Protein AF-A0A8B7E3K9-F1 (afdb_monomer_lite)

Foldseek 3Di:
DDDPPDDPPQQADLCVVLNAADADDLLDFAALSNLVSVLRNVVVPDPDPDDDLQNSLLVSLVRNVVSVVSVCVPPPDDQFADSVVSSVSNVVLNVLSSCVSVVVDPPPVSVVVSVVRRRAGSDGHPAPFGWDFLVRDPDPDDPSRIDTPGPDPDDPDDDDPDPPPDPPDDD

pLDDT: mean 74.57, std 21.18, range [27.78, 96.69]

Secondary structure (DSSP, 8-state):
----------PPPHHHHH-S--PPPTTSPPBHHHHHHHHHHHHHS---SS--HHHHHHHHHHHHHHHHHHHGGGSSS--BPPHHHHHHHHHHHHHHHHHHHTT----HHHHHHHHHHTTSB---BS--S-EEEGGGS--S--TT-EEE-------TTTS------------

Radius of gyration: 19.98 Å; chains: 1; bounding box: 51×65×50 Å

Structure (mmCIF, N/CA/C/O backbone):
data_AF-A0A8B7E3K9-F1
#
_entry.id   AF-A0A8B7E3K9-F1
#
loop_
_atom_site.group_PDB
_atom_site.id
_atom_site.type_symbol
_atom_site.label_atom_id
_atom_site.label_alt_id
_atom_site.label_comp_id
_atom_site.label_asym_id
_atom_site.label_entity_id
_atom_site.label_seq_id
_atom_site.pdbx_PDB_ins_code
_atom_site.Cartn_x
_atom_site.Cartn_y
_atom_site.Cartn_z
_atom_site.occupancy
_atom_site.B_iso_or_equiv
_atom_site.auth_seq_id
_atom_site.auth_comp_id
_atom_site.auth_asym_id
_atom_site.auth_atom_id
_atom_site.pdbx_PDB_model_num
ATOM 1 N N . MET A 1 1 ? 25.586 33.992 -24.661 1.00 40.69 1 MET A N 1
ATOM 2 C CA . MET A 1 1 ? 24.326 33.259 -24.908 1.00 40.69 1 MET A CA 1
ATOM 3 C C . MET A 1 1 ? 24.135 32.224 -23.809 1.00 40.69 1 MET A C 1
ATOM 5 O O . MET A 1 1 ? 24.749 31.166 -23.849 1.00 40.69 1 MET A O 1
ATOM 9 N N . SER A 1 2 ? 23.368 32.570 -22.774 1.00 42.59 2 SER A N 1
ATOM 10 C CA . SER A 1 2 ? 23.145 31.707 -21.609 1.00 42.59 2 SER A CA 1
ATOM 11 C C . SER A 1 2 ? 22.137 30.617 -21.961 1.00 42.59 2 SER A C 1
ATOM 13 O O . SER A 1 2 ? 20.956 30.894 -22.150 1.00 42.59 2 SER A O 1
ATOM 15 N N . GLY A 1 3 ? 22.613 29.377 -22.087 1.00 47.97 3 GLY A N 1
ATOM 16 C CA . GLY A 1 3 ? 21.768 28.220 -22.360 1.00 47.97 3 GLY A CA 1
ATOM 17 C C . GLY A 1 3 ? 20.772 27.995 -21.224 1.00 47.97 3 GLY A C 1
ATOM 18 O O . GLY A 1 3 ? 21.154 27.615 -20.116 1.00 47.97 3 GLY A O 1
ATOM 19 N N . ILE A 1 4 ? 19.489 28.216 -21.504 1.00 48.81 4 ILE A N 1
ATOM 20 C CA . ILE A 1 4 ? 18.389 27.869 -20.606 1.00 48.81 4 ILE A CA 1
ATOM 21 C C . ILE A 1 4 ? 18.355 26.339 -20.509 1.00 48.81 4 ILE A C 1
ATOM 23 O O . ILE A 1 4 ? 17.839 25.651 -21.386 1.00 48.81 4 ILE A O 1
ATOM 27 N N . LYS A 1 5 ? 18.940 25.784 -19.441 1.00 50.53 5 LYS A N 1
ATOM 28 C CA . LYS A 1 5 ? 18.795 24.365 -19.096 1.00 50.53 5 LYS A CA 1
ATOM 29 C C . LYS A 1 5 ? 17.366 24.132 -18.609 1.00 50.53 5 LYS A C 1
ATOM 31 O O . LYS A 1 5 ? 17.066 24.280 -17.426 1.00 50.53 5 LYS A O 1
ATOM 36 N N . THR A 1 6 ? 16.474 23.748 -19.514 1.00 48.56 6 THR A N 1
ATOM 37 C CA . THR A 1 6 ? 15.135 23.263 -19.172 1.00 48.56 6 THR A CA 1
ATOM 38 C C . THR A 1 6 ? 15.277 21.993 -18.333 1.00 48.56 6 THR A C 1
ATOM 40 O O . THR A 1 6 ? 15.716 20.941 -18.804 1.00 48.56 6 THR A O 1
ATOM 43 N N . ARG A 1 7 ? 14.935 22.087 -17.045 1.00 47.25 7 ARG A N 1
ATOM 44 C CA . ARG A 1 7 ? 14.909 20.952 -16.119 1.00 47.25 7 ARG A CA 1
ATOM 45 C C . ARG A 1 7 ? 13.859 19.955 -16.620 1.00 47.25 7 ARG A C 1
ATOM 47 O O . ARG A 1 7 ? 12.668 20.184 -16.436 1.00 47.25 7 ARG A O 1
ATOM 54 N N . LYS A 1 8 ? 14.286 18.857 -17.256 1.00 42.22 8 LYS A N 1
ATOM 55 C CA . LYS A 1 8 ? 13.405 17.751 -17.676 1.00 42.22 8 LYS A CA 1
ATOM 56 C C . LYS A 1 8 ? 12.713 17.145 -16.445 1.00 42.22 8 LYS A C 1
ATOM 58 O O . LYS A 1 8 ? 13.232 16.224 -15.820 1.00 42.22 8 LYS A O 1
ATOM 63 N N . LYS A 1 9 ? 11.534 17.657 -16.077 1.00 45.88 9 LYS A N 1
ATOM 64 C CA . LYS A 1 9 ? 10.613 17.008 -15.135 1.00 45.88 9 LYS A CA 1
ATOM 65 C C . LYS A 1 9 ? 10.020 15.790 -15.846 1.00 45.88 9 LYS A C 1
ATOM 67 O O . LYS A 1 9 ? 9.026 15.897 -16.544 1.00 45.88 9 LYS A O 1
ATOM 72 N N . THR A 1 10 ? 10.657 14.633 -15.695 1.00 48.84 10 THR A N 1
ATOM 73 C CA . THR A 1 10 ? 10.052 13.343 -16.065 1.00 48.84 10 THR A CA 1
ATOM 74 C C . THR A 1 10 ? 9.995 12.433 -14.844 1.00 48.84 10 THR A C 1
ATOM 76 O O . THR A 1 10 ? 10.525 11.327 -14.855 1.00 48.84 10 THR A O 1
ATOM 79 N N . SER A 1 11 ? 9.395 12.931 -13.760 1.00 54.25 11 SER A N 1
ATOM 80 C CA . SER A 1 11 ? 8.884 12.059 -12.703 1.00 54.25 11 SER A CA 1
ATOM 81 C C . SER A 1 11 ? 7.431 11.745 -13.032 1.00 54.25 11 SER A C 1
ATOM 83 O O . SER A 1 11 ? 6.614 12.665 -13.081 1.00 54.25 11 SER A O 1
ATOM 85 N N . THR A 1 12 ? 7.132 10.476 -13.267 1.00 63.19 12 THR A N 1
ATOM 86 C CA . THR A 1 12 ? 5.759 9.990 -13.427 1.00 63.19 12 THR A CA 1
ATOM 87 C C . THR A 1 12 ? 5.068 10.059 -12.065 1.00 63.19 12 THR A C 1
ATOM 89 O O . THR A 1 12 ? 5.709 9.792 -11.045 1.00 63.19 12 THR A O 1
ATOM 92 N N . ALA A 1 13 ? 3.804 10.481 -11.997 1.00 81.19 13 ALA A N 1
ATOM 93 C CA . ALA A 1 13 ? 3.094 10.473 -10.725 1.00 81.19 13 ALA A CA 1
ATOM 94 C C . ALA A 1 13 ? 2.774 9.023 -10.336 1.00 81.19 13 ALA A C 1
ATOM 96 O O . ALA A 1 13 ? 2.528 8.177 -11.192 1.00 81.19 13 ALA A O 1
ATOM 97 N N . MET A 1 14 ? 2.753 8.719 -9.035 1.00 87.06 14 MET A N 1
ATOM 98 C CA . MET A 1 14 ? 2.384 7.376 -8.560 1.00 87.06 14 MET A CA 1
ATOM 99 C C . MET A 1 14 ? 1.012 6.941 -9.092 1.00 87.06 14 MET A C 1
ATOM 101 O O . MET A 1 14 ? 0.840 5.786 -9.473 1.00 87.06 14 MET A O 1
ATOM 105 N N . SER A 1 15 ? 0.073 7.884 -9.190 1.00 86.81 15 SER A N 1
ATOM 106 C CA . SER A 1 15 ? -1.256 7.686 -9.770 1.00 86.81 15 SER A CA 1
ATOM 107 C C . SER A 1 15 ? -1.233 7.173 -11.209 1.00 86.81 15 SER A C 1
ATOM 109 O O . SER A 1 15 ? -2.130 6.435 -11.601 1.00 86.81 15 SER A O 1
ATOM 111 N N . ASP A 1 16 ? -0.214 7.526 -11.990 1.00 87.06 16 ASP A N 1
ATOM 112 C CA . ASP A 1 16 ? -0.115 7.109 -13.391 1.00 87.06 16 ASP A CA 1
ATOM 113 C C . ASP A 1 16 ? 0.367 5.655 -13.493 1.00 87.06 16 ASP A C 1
ATOM 115 O O . ASP A 1 16 ? 0.022 4.949 -14.435 1.00 87.06 16 ASP A O 1
ATOM 119 N N . LEU A 1 17 ? 1.154 5.197 -12.512 1.00 88.81 17 LEU A N 1
ATOM 120 C CA . LEU A 1 17 ? 1.706 3.843 -12.482 1.00 88.81 17 LEU A CA 1
ATOM 121 C C . LEU A 1 17 ? 0.729 2.827 -11.882 1.00 88.81 17 LEU A C 1
ATOM 123 O O . LEU A 1 17 ? 0.591 1.722 -12.400 1.00 88.81 17 LEU A O 1
ATOM 127 N N . ILE A 1 18 ? 0.080 3.175 -10.768 1.00 89.44 18 ILE A N 1
ATOM 128 C CA . ILE A 1 18 ? -0.773 2.235 -10.024 1.00 89.44 18 ILE A CA 1
ATOM 129 C C . ILE A 1 18 ? -2.265 2.568 -10.098 1.00 89.44 18 ILE A C 1
ATOM 131 O O . ILE A 1 18 ? -3.081 1.767 -9.635 1.00 89.44 18 ILE A O 1
ATOM 135 N N . GLY A 1 19 ? -2.641 3.693 -10.706 1.00 90.25 19 GLY A N 1
ATOM 136 C CA . GLY A 1 19 ? -4.009 4.208 -10.762 1.00 90.25 19 GLY A CA 1
ATOM 137 C C . GLY A 1 19 ? -4.295 5.276 -9.701 1.00 90.25 19 GLY A C 1
ATOM 138 O O . GLY A 1 19 ? -3.545 5.441 -8.738 1.00 90.25 19 GLY A O 1
ATOM 139 N N . LYS A 1 20 ? -5.404 6.000 -9.890 1.00 92.50 20 LYS A N 1
ATOM 140 C CA . LYS A 1 20 ? -5.876 7.063 -8.985 1.00 92.50 20 LYS A CA 1
ATOM 141 C C . LYS A 1 20 ? -6.244 6.538 -7.593 1.00 92.50 20 LYS A C 1
ATOM 143 O O . LYS A 1 20 ? -6.398 5.327 -7.395 1.00 92.50 20 LYS A O 1
ATOM 148 N N . GLY A 1 21 ? -6.419 7.471 -6.653 1.00 92.88 21 GLY A N 1
ATOM 149 C CA . GLY A 1 21 ? -6.933 7.177 -5.325 1.00 92.88 21 GLY A CA 1
ATOM 150 C C . GLY A 1 21 ? -8.234 6.379 -5.381 1.00 92.88 21 GLY A C 1
ATOM 151 O O . GLY A 1 21 ? -9.135 6.681 -6.164 1.00 92.88 21 GLY A O 1
ATOM 152 N N . ARG A 1 22 ? -8.316 5.313 -4.582 1.00 94.38 22 ARG A N 1
ATOM 153 C CA . ARG A 1 22 ? -9.500 4.450 -4.514 1.00 94.38 22 ARG A CA 1
ATOM 154 C C . ARG A 1 22 ? -9.674 3.888 -3.113 1.00 94.38 22 ARG A C 1
ATOM 156 O O . ARG A 1 22 ? -8.696 3.522 -2.463 1.00 94.38 22 ARG A O 1
ATOM 163 N N . ASP A 1 23 ? -10.929 3.791 -2.695 1.00 94.81 23 ASP A N 1
ATOM 164 C CA . ASP A 1 23 ? -11.314 3.118 -1.464 1.00 94.81 23 ASP A CA 1
ATOM 165 C C . ASP A 1 23 ? -11.169 1.592 -1.542 1.00 94.81 23 ASP A C 1
ATOM 167 O O . ASP A 1 23 ? -11.115 1.004 -2.629 1.00 94.81 23 ASP A O 1
ATOM 171 N N . PHE A 1 24 ? -11.109 0.942 -0.378 1.00 92.38 24 PHE A N 1
ATOM 172 C CA . PHE A 1 24 ? -11.131 -0.519 -0.317 1.00 92.38 24 PHE A CA 1
ATOM 173 C C . PHE A 1 24 ? -12.486 -1.064 -0.760 1.00 92.38 24 PHE A C 1
ATOM 175 O O . PHE A 1 24 ? -13.533 -0.481 -0.480 1.00 92.38 24 PHE A O 1
ATOM 182 N N . ILE A 1 25 ? -12.460 -2.216 -1.426 1.00 86.75 25 ILE A N 1
ATOM 183 C CA . ILE A 1 25 ? -13.673 -2.965 -1.738 1.00 86.75 25 ILE A CA 1
ATOM 184 C C . ILE A 1 25 ? -14.115 -3.656 -0.440 1.00 86.75 25 ILE A C 1
ATOM 186 O O . ILE A 1 25 ? -13.347 -4.461 0.086 1.00 86.75 25 ILE A O 1
ATOM 190 N N . PRO A 1 26 ? -15.313 -3.365 0.105 1.00 78.44 26 PRO A N 1
ATOM 191 C CA . PRO A 1 26 ? -15.696 -3.837 1.436 1.00 78.44 26 PRO A CA 1
ATOM 192 C C . PRO A 1 26 ? -15.692 -5.360 1.601 1.00 78.44 26 PRO A C 1
ATOM 194 O O . PRO A 1 26 ? -15.402 -5.834 2.694 1.00 78.44 26 PRO A O 1
ATOM 197 N N . SER A 1 27 ? -15.985 -6.106 0.533 1.00 70.31 27 SER A N 1
ATOM 198 C CA . SER A 1 27 ? -16.066 -7.571 0.512 1.00 70.31 27 SER A CA 1
ATOM 199 C C . SER A 1 27 ? -14.721 -8.282 0.339 1.00 70.31 27 SER A C 1
ATOM 201 O O . SER A 1 27 ? -14.692 -9.508 0.290 1.00 70.31 27 SER A O 1
ATOM 203 N N . GLU A 1 28 ? -13.615 -7.547 0.201 1.00 77.50 28 GLU A N 1
ATOM 204 C CA . GLU A 1 28 ? -12.309 -8.119 -0.127 1.00 77.50 28 GLU A CA 1
ATOM 205 C C . GLU A 1 28 ? -11.228 -7.691 0.870 1.00 77.50 28 GLU A C 1
ATOM 207 O O . GLU A 1 28 ? -11.246 -6.594 1.441 1.00 77.50 28 GLU A O 1
ATOM 212 N N . LEU A 1 29 ? -10.243 -8.568 1.062 1.00 84.81 29 LEU A N 1
ATOM 213 C CA . LEU A 1 29 ? -9.022 -8.233 1.782 1.00 84.81 29 LEU A CA 1
ATOM 214 C C . LEU A 1 29 ? -8.112 -7.373 0.885 1.00 84.81 29 LEU A C 1
ATOM 216 O O . LEU A 1 29 ? -7.986 -7.643 -0.312 1.00 84.81 29 LEU A O 1
ATOM 220 N N . PRO A 1 30 ? -7.452 -6.336 1.429 1.00 90.44 30 PRO A N 1
ATOM 221 C CA . PRO A 1 30 ? -6.695 -5.401 0.610 1.00 90.44 30 PRO A CA 1
ATOM 222 C C . PRO A 1 30 ? -5.418 -6.042 0.051 1.00 90.44 30 PRO A C 1
ATOM 224 O O . PRO A 1 30 ? -4.673 -6.712 0.764 1.00 90.44 30 PRO A O 1
ATOM 227 N N . THR A 1 31 ? -5.118 -5.776 -1.220 1.00 92.81 31 THR A N 1
ATOM 228 C CA . THR A 1 31 ? -3.811 -6.057 -1.838 1.00 92.81 31 THR A CA 1
ATOM 229 C C . THR A 1 31 ? -2.820 -4.923 -1.580 1.00 92.81 31 THR A C 1
ATOM 231 O O . THR A 1 31 ? -3.216 -3.808 -1.238 1.00 92.81 31 THR A O 1
ATOM 234 N N . TYR A 1 32 ? -1.523 -5.156 -1.801 1.00 93.94 32 TYR A N 1
ATOM 235 C CA . TYR A 1 32 ? -0.508 -4.092 -1.733 1.00 93.94 32 TYR A CA 1
ATOM 236 C C . TYR A 1 32 ? -0.857 -2.888 -2.627 1.00 93.94 32 TYR A C 1
ATOM 238 O O . TYR A 1 32 ? -0.725 -1.740 -2.203 1.00 93.94 32 TYR A O 1
ATOM 246 N N . GLY A 1 33 ? -1.359 -3.135 -3.840 1.00 94.12 33 GLY A N 1
ATOM 247 C CA . GLY A 1 33 ? -1.817 -2.085 -4.748 1.00 94.12 33 GLY A CA 1
ATOM 248 C C . GLY A 1 33 ? -3.038 -1.329 -4.219 1.00 94.12 33 GLY A C 1
ATOM 249 O O . GLY A 1 33 ? -3.075 -0.102 -4.301 1.00 94.12 33 GLY A O 1
ATOM 250 N N . ALA A 1 34 ? -4.010 -2.030 -3.625 1.00 94.69 34 ALA A N 1
ATOM 251 C CA . ALA A 1 34 ? -5.167 -1.390 -2.999 1.00 94.69 34 ALA A CA 1
ATOM 252 C C . ALA A 1 34 ? -4.751 -0.489 -1.826 1.00 94.69 34 ALA A C 1
ATOM 254 O O . ALA A 1 34 ? -5.239 0.634 -1.721 1.00 94.69 34 ALA A O 1
ATOM 255 N N . VAL A 1 35 ? -3.805 -0.935 -0.991 1.00 96.44 35 VAL A N 1
ATOM 256 C CA . VAL A 1 35 ? -3.253 -0.129 0.113 1.00 96.44 35 VAL A CA 1
ATOM 257 C C . VAL A 1 35 ? -2.630 1.166 -0.402 1.00 96.44 35 VAL A C 1
ATOM 259 O O . VAL A 1 35 ? -2.894 2.237 0.143 1.00 96.44 35 VAL A O 1
ATOM 262 N N . LEU A 1 36 ? -1.852 1.102 -1.484 1.00 96.69 36 LEU A N 1
ATOM 263 C CA . LEU A 1 36 ? -1.256 2.300 -2.074 1.00 96.69 36 LEU A CA 1
ATOM 264 C C . LEU A 1 36 ? -2.293 3.245 -2.691 1.00 96.69 36 LEU A C 1
ATOM 266 O O . LEU A 1 36 ? -2.166 4.457 -2.536 1.00 96.69 36 LEU A O 1
ATOM 270 N N . ARG A 1 37 ? -3.329 2.723 -3.356 1.00 96.06 37 ARG A N 1
ATOM 271 C CA . ARG A 1 37 ? -4.431 3.554 -3.873 1.00 96.06 37 ARG A CA 1
ATOM 272 C C . ARG A 1 37 ? -5.216 4.219 -2.748 1.00 96.06 37 ARG A C 1
ATOM 274 O O . ARG A 1 37 ? -5.593 5.378 -2.891 1.00 96.06 37 ARG A O 1
ATOM 281 N N . LYS A 1 38 ? -5.411 3.539 -1.617 1.00 96.56 38 LYS A N 1
ATOM 282 C CA . LYS A 1 38 ? -6.022 4.149 -0.432 1.00 96.56 38 LYS A CA 1
ATOM 283 C C . LYS A 1 38 ? -5.143 5.266 0.136 1.00 96.56 38 LYS A C 1
ATOM 285 O O . LYS A 1 38 ? -5.662 6.332 0.447 1.00 96.56 38 LYS A O 1
ATOM 290 N N . ALA A 1 39 ? -3.823 5.076 0.192 1.00 95.81 39 ALA A N 1
ATOM 291 C CA . ALA A 1 39 ? -2.891 6.136 0.582 1.00 95.81 39 ALA A CA 1
ATOM 292 C C . ALA A 1 39 ? -2.948 7.339 -0.382 1.00 95.81 39 ALA A C 1
ATOM 294 O O . ALA A 1 39 ? -2.981 8.486 0.055 1.00 95.81 39 ALA A O 1
ATOM 295 N N . ILE A 1 40 ? -3.012 7.102 -1.698 1.00 94.62 40 ILE A N 1
ATOM 296 C CA . ILE A 1 40 ? -3.203 8.181 -2.680 1.00 94.62 40 ILE A CA 1
ATOM 297 C C . ILE A 1 40 ? -4.507 8.934 -2.400 1.00 94.62 40 ILE A C 1
ATOM 299 O O . ILE A 1 40 ? -4.468 10.157 -2.323 1.00 94.62 40 ILE A O 1
ATOM 303 N N . LEU A 1 41 ? -5.616 8.225 -2.171 1.00 95.31 41 LEU A N 1
ATOM 304 C CA . LEU A 1 41 ? -6.908 8.843 -1.866 1.00 95.31 41 LEU A CA 1
ATOM 305 C C . LEU A 1 41 ? -6.846 9.713 -0.602 1.00 95.31 41 LEU A C 1
ATOM 307 O O . LEU A 1 41 ? -7.285 10.856 -0.629 1.00 95.31 41 LEU A O 1
ATOM 311 N N . ILE A 1 42 ? -6.255 9.208 0.488 1.00 95.00 42 ILE A N 1
ATOM 312 C CA . ILE A 1 42 ? -6.065 9.972 1.737 1.00 95.00 42 ILE A CA 1
ATOM 313 C C . ILE A 1 42 ? -5.296 11.270 1.467 1.00 95.00 42 ILE A C 1
ATOM 315 O O . ILE A 1 42 ? -5.636 12.330 1.988 1.00 95.00 42 ILE A O 1
ATOM 319 N N . LYS A 1 43 ? -4.262 11.200 0.624 1.00 92.69 43 LYS A N 1
ATOM 320 C CA . LYS A 1 43 ? -3.478 12.371 0.245 1.00 92.69 43 LYS A CA 1
ATOM 321 C C . LYS A 1 43 ? -4.260 13.340 -0.649 1.00 92.69 43 LYS A C 1
ATOM 323 O O . LYS A 1 43 ? -4.118 14.542 -0.463 1.00 92.69 43 LYS A O 1
ATOM 328 N N . GLU A 1 44 ? -5.039 12.837 -1.605 1.00 91.62 44 GLU A N 1
ATOM 329 C CA . GLU A 1 44 ? -5.874 13.633 -2.520 1.00 91.62 44 GLU A CA 1
ATOM 330 C C . GLU A 1 44 ? -6.999 14.371 -1.782 1.00 91.62 44 GLU A C 1
ATOM 332 O O . GLU A 1 44 ? -7.296 15.512 -2.118 1.00 91.62 44 GLU A O 1
ATOM 337 N N . LEU A 1 45 ? -7.588 13.742 -0.762 1.00 92.50 45 LEU A N 1
ATOM 338 C CA . LEU A 1 45 ? -8.640 14.331 0.075 1.00 92.50 45 LEU A CA 1
ATOM 339 C C . LEU A 1 45 ? -8.104 15.288 1.146 1.00 92.50 45 LEU A C 1
ATOM 341 O O . LEU A 1 45 ? -8.874 15.988 1.796 1.00 92.50 45 LEU A O 1
ATOM 345 N N . SER A 1 46 ? -6.793 15.306 1.367 1.00 91.81 46 SER A N 1
ATOM 346 C CA . SER A 1 46 ? -6.173 16.156 2.372 1.00 91.81 46 SER A CA 1
ATOM 347 C C . SER A 1 46 ? -5.884 17.546 1.814 1.00 91.81 46 SER A C 1
ATOM 349 O O . SER A 1 46 ? -5.186 17.697 0.816 1.00 91.81 46 SER A O 1
ATOM 351 N N . GLU A 1 47 ? -6.265 18.577 2.562 1.00 88.56 47 GLU A N 1
ATOM 352 C CA . GLU A 1 47 ? -5.932 19.977 2.261 1.00 88.56 47 GLU A CA 1
ATOM 353 C C . GLU A 1 47 ? -4.440 20.308 2.477 1.00 88.56 47 GLU A C 1
ATOM 355 O O . GLU A 1 47 ? -3.952 21.375 2.095 1.00 88.56 47 GLU A O 1
ATOM 360 N N . LYS A 1 48 ? -3.670 19.392 3.084 1.00 85.25 48 LYS A N 1
ATOM 361 C CA . LYS A 1 48 ? -2.240 19.592 3.347 1.00 85.25 48 LYS A CA 1
ATOM 362 C C . LYS A 1 48 ? -1.449 19.707 2.039 1.00 85.25 48 LYS A C 1
ATOM 364 O O . LYS A 1 48 ? -1.271 18.734 1.308 1.00 85.25 48 LYS A O 1
ATOM 369 N N . LYS A 1 49 ? -0.832 20.874 1.822 1.00 79.94 49 LYS A N 1
ATOM 370 C CA . LYS A 1 49 ? 0.105 21.131 0.708 1.00 79.94 49 LYS A CA 1
ATOM 371 C C . LYS A 1 49 ? 1.294 20.161 0.691 1.00 79.94 49 LYS A C 1
ATOM 373 O O . LYS A 1 49 ? 1.778 19.774 -0.372 1.00 79.94 49 LYS A O 1
ATOM 378 N N . VAL A 1 50 ? 1.776 19.780 1.874 1.00 87.06 50 VAL A N 1
ATOM 379 C CA . VAL A 1 50 ? 2.787 18.738 2.069 1.00 87.06 50 VAL A CA 1
ATOM 380 C C . VAL A 1 50 ? 2.210 17.715 3.027 1.00 87.06 50 VAL A C 1
ATOM 382 O O . VAL A 1 50 ? 1.826 18.057 4.139 1.00 87.06 50 VAL A O 1
ATOM 385 N N . TYR A 1 51 ? 2.181 16.462 2.590 1.00 89.50 51 TYR A N 1
ATOM 386 C CA . TYR A 1 51 ? 1.699 15.354 3.397 1.00 89.50 51 TYR A CA 1
ATOM 387 C C . TYR A 1 51 ? 2.908 14.518 3.859 1.00 89.50 51 TYR A C 1
ATOM 389 O O . TYR A 1 51 ? 3.510 13.832 3.022 1.00 89.50 51 TYR A O 1
ATOM 397 N N . PRO A 1 52 ? 3.301 14.571 5.150 1.00 94.00 52 PRO A N 1
ATOM 398 C CA . PRO A 1 52 ? 4.403 13.770 5.680 1.00 94.00 52 PRO A CA 1
ATOM 399 C C . PRO A 1 52 ? 4.153 12.270 5.502 1.00 94.00 52 PRO A C 1
ATOM 401 O O . PRO A 1 52 ? 3.056 11.781 5.763 1.00 94.00 52 PRO A O 1
ATOM 404 N N . LEU A 1 53 ? 5.177 11.516 5.091 1.00 93.69 53 LEU A N 1
ATOM 405 C CA . LEU A 1 53 ? 5.023 10.077 4.843 1.00 93.69 53 LEU A CA 1
ATOM 406 C C . LEU A 1 53 ? 4.574 9.315 6.099 1.00 93.69 53 LEU A C 1
ATOM 408 O O . LEU A 1 53 ? 3.775 8.393 5.994 1.00 93.69 53 LEU A O 1
ATOM 412 N N . ASP A 1 54 ? 5.058 9.704 7.277 1.00 95.00 54 ASP A N 1
ATOM 413 C CA . ASP A 1 54 ? 4.703 9.039 8.533 1.00 95.00 54 ASP A CA 1
ATOM 414 C C . ASP A 1 54 ? 3.231 9.225 8.902 1.00 95.00 54 ASP A C 1
ATOM 416 O O . ASP A 1 54 ? 2.579 8.261 9.306 1.00 95.00 54 ASP A O 1
ATOM 420 N N . ASP A 1 55 ? 2.688 10.426 8.693 1.00 95.75 55 ASP A N 1
ATOM 421 C CA . ASP A 1 55 ? 1.255 10.680 8.848 1.00 95.75 55 ASP A CA 1
ATOM 422 C C . ASP A 1 55 ? 0.453 9.847 7.846 1.00 95.75 55 ASP A C 1
ATOM 424 O O . ASP A 1 55 ? -0.537 9.217 8.213 1.00 95.75 55 ASP A O 1
ATOM 428 N N . LEU A 1 56 ? 0.921 9.785 6.593 1.00 95.69 56 LEU A N 1
ATOM 429 C CA . LEU A 1 56 ? 0.207 9.095 5.521 1.00 95.69 56 LEU A CA 1
ATOM 430 C C . LEU A 1 56 ? 0.128 7.599 5.805 1.00 95.69 56 LEU A C 1
ATOM 432 O O . LEU A 1 56 ? -0.914 6.968 5.640 1.00 95.69 56 LEU A O 1
ATOM 436 N N . VAL A 1 57 ? 1.246 7.033 6.254 1.00 96.38 57 VAL A N 1
ATOM 437 C CA . VAL A 1 57 ? 1.357 5.632 6.653 1.00 96.38 57 VAL A CA 1
ATOM 438 C C . VAL A 1 57 ? 0.466 5.349 7.854 1.00 96.38 57 VAL A C 1
ATOM 440 O O . VAL A 1 57 ? -0.249 4.351 7.832 1.00 96.38 57 VAL A O 1
ATOM 443 N N . ARG A 1 58 ? 0.462 6.228 8.865 1.00 96.12 58 ARG A N 1
ATOM 444 C CA . ARG A 1 58 ? -0.387 6.082 10.053 1.00 96.12 58 ARG A CA 1
ATOM 445 C C . ARG A 1 58 ? -1.866 6.041 9.676 1.00 96.12 58 ARG A C 1
ATOM 447 O O . ARG A 1 58 ? -2.567 5.123 10.088 1.00 96.12 58 ARG A O 1
ATOM 454 N N . GLU A 1 59 ? -2.336 6.992 8.875 1.00 96.44 59 GLU A N 1
ATOM 455 C CA . GLU A 1 59 ? -3.740 7.048 8.447 1.00 96.44 59 GLU A CA 1
ATOM 456 C C . GLU A 1 59 ? -4.106 5.868 7.535 1.00 96.44 59 GLU A C 1
ATOM 458 O O . GLU A 1 59 ? -5.142 5.230 7.722 1.00 96.44 59 GLU A O 1
ATOM 463 N N . THR A 1 60 ? -3.211 5.483 6.620 1.00 96.31 60 THR A N 1
ATOM 464 C CA . THR A 1 60 ? -3.411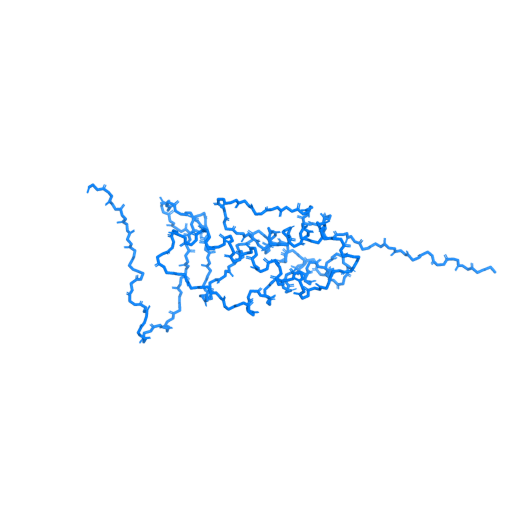 4.297 5.770 1.00 96.31 60 THR A CA 1
ATOM 465 C C . THR A 1 60 ? -3.493 3.017 6.606 1.00 96.31 60 THR A C 1
ATOM 467 O O . THR A 1 60 ? -4.354 2.175 6.352 1.00 96.31 60 THR A O 1
ATOM 470 N N . ARG A 1 61 ? -2.638 2.863 7.628 1.00 94.62 61 ARG A N 1
ATOM 471 C CA . ARG A 1 61 ? -2.670 1.716 8.545 1.00 94.62 61 ARG A CA 1
ATOM 472 C C . ARG A 1 61 ? -4.032 1.586 9.216 1.00 94.62 61 ARG A C 1
ATOM 474 O O . ARG A 1 61 ? -4.558 0.477 9.256 1.00 94.62 61 ARG A O 1
ATOM 481 N N . LEU A 1 62 ? -4.590 2.681 9.738 1.00 93.38 62 LEU A N 1
ATOM 482 C CA . LEU A 1 62 ? -5.891 2.656 10.417 1.00 93.38 62 LEU A CA 1
ATOM 483 C C . LEU A 1 62 ? -6.981 2.086 9.505 1.00 93.38 62 LEU A C 1
ATOM 485 O O . LEU A 1 62 ? -7.750 1.222 9.924 1.00 93.38 62 LEU A O 1
ATOM 489 N N . GLU A 1 63 ? -6.989 2.496 8.239 1.00 93.94 63 GLU A N 1
ATOM 490 C CA . GLU A 1 63 ? -7.945 2.008 7.247 1.00 93.94 63 GLU A CA 1
ATOM 491 C C . GLU A 1 63 ? -7.705 0.536 6.880 1.00 93.94 63 GLU A C 1
ATOM 493 O O . GLU A 1 63 ? -8.661 -0.233 6.770 1.00 93.94 63 GLU A O 1
ATOM 498 N N . VAL A 1 64 ? -6.443 0.105 6.748 1.00 91.69 64 VAL A N 1
ATOM 499 C CA . VAL A 1 64 ? -6.097 -1.310 6.511 1.00 91.69 64 VAL A CA 1
ATOM 500 C C . VAL A 1 64 ? -6.573 -2.178 7.671 1.00 91.69 64 VAL A C 1
ATOM 502 O O . VAL A 1 64 ? -7.247 -3.181 7.452 1.00 91.69 64 VAL A O 1
ATOM 505 N N . VAL A 1 65 ? -6.269 -1.783 8.909 1.00 87.81 65 VAL A N 1
ATOM 506 C CA . VAL A 1 65 ? -6.685 -2.514 10.112 1.00 87.81 65 VAL A CA 1
ATOM 507 C C . VAL A 1 65 ? -8.205 -2.552 10.215 1.00 87.81 65 VAL A C 1
ATOM 509 O O . VAL A 1 65 ? -8.763 -3.596 10.536 1.00 87.81 65 VAL A O 1
ATOM 512 N N . LYS A 1 66 ? -8.896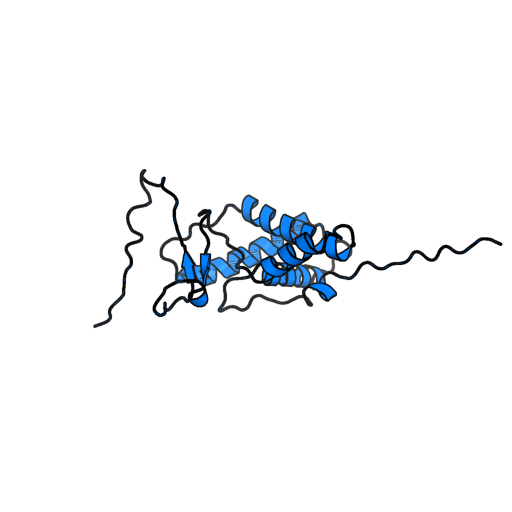 -1.450 9.912 1.00 87.56 66 LYS A N 1
ATOM 513 C CA . LYS A 1 66 ? -10.361 -1.398 9.882 1.00 87.56 66 LYS A CA 1
ATOM 514 C C . LYS A 1 66 ? -10.941 -2.379 8.862 1.00 87.56 66 LYS A C 1
ATOM 516 O O . LYS A 1 66 ? -11.876 -3.101 9.198 1.00 87.56 66 LYS A O 1
ATOM 521 N N . GLN A 1 67 ? -10.382 -2.439 7.653 1.00 86.94 67 GLN A N 1
ATOM 522 C CA . GLN A 1 67 ? -10.826 -3.368 6.612 1.00 86.94 67 GLN A CA 1
ATOM 523 C C . GLN A 1 67 ? -10.593 -4.826 7.020 1.00 86.94 67 GLN A C 1
ATOM 525 O O . GLN A 1 67 ? -11.495 -5.654 6.921 1.00 86.94 67 GLN A O 1
ATOM 530 N N . TRP A 1 68 ? -9.419 -5.130 7.566 1.00 81.75 68 TRP A N 1
ATOM 531 C CA . TRP A 1 68 ? -9.124 -6.462 8.081 1.00 81.75 68 TRP A CA 1
ATOM 532 C C . TRP A 1 68 ? -9.985 -6.841 9.283 1.00 81.75 68 TRP A C 1
ATOM 534 O O . TRP A 1 68 ? -10.405 -7.981 9.372 1.00 81.75 68 TRP A O 1
ATOM 544 N N . LYS A 1 69 ? -10.311 -5.909 10.186 1.00 78.44 69 LYS A N 1
ATOM 545 C CA . LYS A 1 69 ? -11.238 -6.168 11.300 1.00 78.44 69 LYS A CA 1
ATOM 546 C C . LYS A 1 69 ? -12.639 -6.531 10.813 1.00 78.44 69 LYS A C 1
ATOM 548 O O . LYS A 1 69 ? -13.254 -7.414 11.396 1.00 78.44 69 LYS A O 1
ATOM 553 N N . LYS A 1 70 ? -13.119 -5.885 9.746 1.00 77.44 70 LYS A N 1
ATOM 554 C CA . LYS A 1 70 ? -14.395 -6.239 9.107 1.00 77.44 70 LYS A CA 1
ATOM 555 C C . LYS A 1 70 ? -14.356 -7.634 8.493 1.00 77.44 70 LYS A C 1
ATOM 557 O O . LYS A 1 70 ? -15.305 -8.377 8.661 1.00 77.44 70 LYS A O 1
ATOM 562 N N . ALA A 1 71 ? -13.260 -7.997 7.830 1.00 68.38 71 ALA A N 1
ATOM 563 C CA . ALA A 1 71 ? -13.083 -9.350 7.307 1.00 68.38 71 ALA A CA 1
ATOM 564 C C . ALA A 1 71 ? -12.845 -10.392 8.422 1.00 68.38 71 ALA A C 1
ATOM 566 O O . ALA A 1 71 ? -13.207 -11.551 8.271 1.00 68.38 71 ALA A O 1
ATOM 567 N N . ASN A 1 72 ? -12.274 -9.981 9.561 1.00 60.91 72 ASN A N 1
ATOM 568 C CA . ASN A 1 72 ? -11.959 -10.827 10.716 1.00 60.91 72 ASN A CA 1
ATOM 569 C C . ASN A 1 72 ? -13.169 -11.304 11.518 1.00 60.91 72 ASN A C 1
ATOM 571 O O . ASN A 1 72 ? -12.988 -12.231 12.300 1.00 60.91 72 ASN A O 1
ATOM 575 N N . SER A 1 73 ? -14.380 -10.764 11.329 1.00 57.88 73 SER A N 1
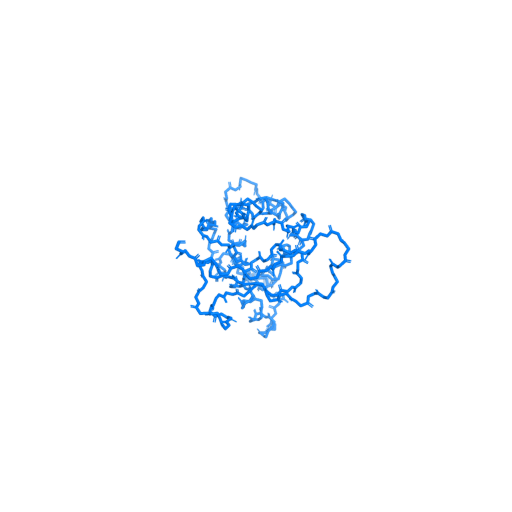ATOM 576 C CA . SER A 1 73 ? -15.583 -11.387 11.912 1.00 57.88 73 SER A CA 1
ATOM 577 C C . SER A 1 73 ? -15.774 -12.837 1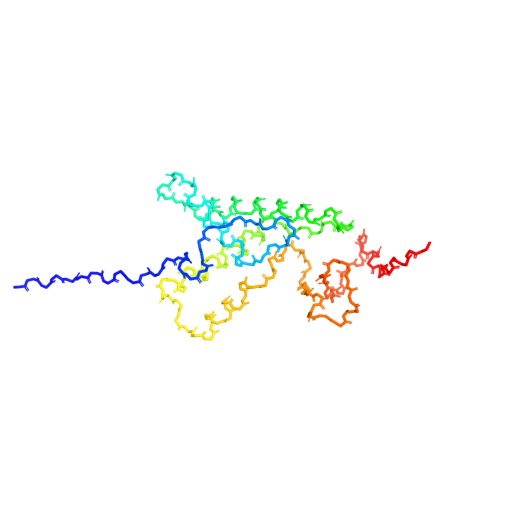1.447 1.00 57.88 73 SER A C 1
ATOM 579 O O . SER A 1 73 ? -16.465 -13.602 12.110 1.00 57.88 73 SER A O 1
ATOM 581 N N . ASP A 1 74 ? -15.123 -13.216 10.344 1.00 53.88 74 ASP A N 1
ATOM 582 C CA . ASP A 1 74 ? -15.148 -14.557 9.768 1.00 53.88 74 ASP A CA 1
ATOM 583 C C . ASP A 1 74 ? -13.972 -15.450 10.204 1.00 53.88 74 ASP A C 1
ATOM 585 O O . ASP A 1 74 ? -13.933 -16.630 9.849 1.00 53.88 74 ASP A O 1
ATOM 589 N N . PHE A 1 75 ? -12.997 -14.911 10.943 1.00 52.38 75 PHE A N 1
ATOM 590 C CA . PHE A 1 75 ? -11.802 -15.634 11.378 1.00 52.38 75 PHE A CA 1
ATOM 591 C C . PHE A 1 75 ? -11.879 -15.923 12.879 1.00 52.38 75 PHE A C 1
ATOM 593 O O . PHE A 1 75 ? -12.083 -15.028 13.694 1.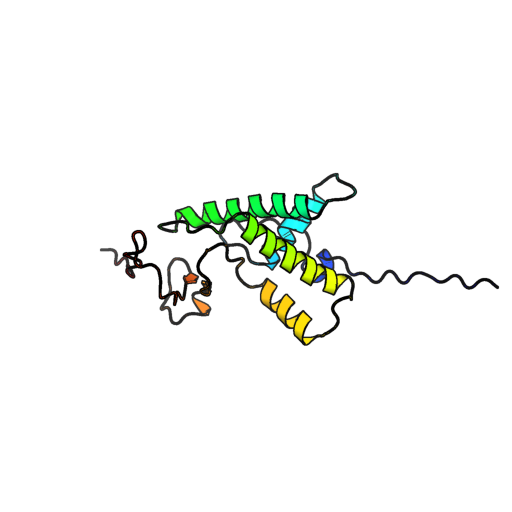00 52.38 75 PHE A O 1
ATOM 600 N N . SER A 1 76 ? -11.678 -17.185 13.261 1.00 50.00 76 SER A N 1
ATOM 601 C CA . SER A 1 76 ? -11.909 -17.651 14.630 1.00 50.00 76 SER A CA 1
ATOM 602 C C . SER A 1 76 ? -10.957 -17.064 15.676 1.00 50.00 76 SER A C 1
ATOM 604 O O . SER A 1 76 ? -11.345 -17.060 16.836 1.00 50.00 76 SER A O 1
ATOM 606 N N . HIS A 1 77 ? -9.780 -16.530 15.312 1.00 46.41 77 HIS A N 1
ATOM 607 C CA . HIS A 1 77 ? -8.904 -15.733 16.193 1.00 46.41 77 HIS A CA 1
ATOM 608 C C . HIS A 1 77 ? -8.044 -14.741 15.372 1.00 46.41 77 HIS A C 1
ATOM 610 O O . HIS A 1 77 ? -7.313 -15.169 14.475 1.00 46.41 77 HIS A O 1
ATOM 616 N N . PRO A 1 78 ? -8.055 -13.426 15.663 1.00 49.88 78 PRO A N 1
ATOM 617 C CA . PRO A 1 78 ? -7.293 -12.451 14.889 1.00 49.88 78 PRO A CA 1
ATOM 618 C C . PRO A 1 78 ? -5.836 -12.363 15.369 1.00 49.88 78 PRO A C 1
ATOM 620 O O . PRO A 1 78 ? -5.536 -11.699 16.358 1.00 49.88 78 PRO A O 1
ATOM 623 N N . VAL A 1 79 ? -4.895 -12.959 14.634 1.00 54.53 79 VAL A N 1
ATOM 624 C CA . VAL A 1 79 ? -3.456 -12.732 14.866 1.00 54.53 79 VAL A CA 1
ATOM 625 C C . VAL A 1 79 ? -2.998 -11.530 14.039 1.00 54.53 79 VAL A C 1
ATOM 627 O O . VAL A 1 79 ? -2.391 -11.684 12.983 1.00 54.53 79 VAL A O 1
ATOM 630 N N . ILE A 1 80 ? -3.328 -10.319 14.490 1.00 60.06 80 ILE A N 1
ATOM 631 C CA . ILE A 1 80 ? -2.944 -9.074 13.808 1.00 60.06 80 ILE A CA 1
ATOM 632 C C . ILE A 1 80 ? -1.483 -8.717 14.145 1.00 60.06 80 ILE A C 1
ATOM 634 O O . ILE A 1 80 ? -1.073 -8.710 15.305 1.00 60.06 80 ILE A O 1
ATOM 638 N N . PHE A 1 81 ? -0.692 -8.409 13.117 1.00 63.78 81 PHE A N 1
ATOM 639 C CA . PHE A 1 81 ? 0.639 -7.813 13.202 1.00 63.78 81 PHE A CA 1
ATOM 640 C C . PHE A 1 81 ? 0.610 -6.546 14.057 1.00 63.78 81 PHE A C 1
ATOM 642 O O . PHE A 1 81 ? -0.323 -5.750 13.992 1.00 63.78 81 PHE A O 1
ATOM 649 N N . THR A 1 82 ? 1.693 -6.290 14.788 1.00 76.31 82 THR A N 1
ATOM 650 C CA . THR A 1 82 ? 1.862 -5.004 15.481 1.00 76.31 82 THR A CA 1
ATOM 651 C C . THR A 1 82 ? 1.801 -3.835 14.495 1.00 76.31 82 THR A C 1
ATOM 653 O O . THR A 1 82 ? 2.331 -3.930 13.381 1.00 76.31 82 THR A O 1
ATOM 656 N N . ASP A 1 83 ? 1.256 -2.699 14.931 1.00 85.25 83 ASP A N 1
ATOM 657 C CA . ASP A 1 83 ? 1.192 -1.458 14.147 1.00 85.25 83 ASP A CA 1
ATOM 658 C C . ASP A 1 83 ? 2.520 -1.120 13.453 1.00 85.25 83 ASP A C 1
ATOM 660 O O . ASP A 1 83 ? 2.553 -0.809 12.263 1.00 85.25 83 ASP A O 1
ATOM 664 N N . LYS A 1 84 ? 3.639 -1.288 14.171 1.00 86.94 84 LYS A N 1
ATOM 665 C CA . LYS A 1 84 ? 4.997 -1.042 13.659 1.00 86.94 84 LYS A CA 1
ATOM 666 C C . LYS A 1 84 ? 5.338 -1.880 12.427 1.00 86.94 84 LYS A C 1
ATOM 668 O O . LYS A 1 84 ? 6.060 -1.423 11.541 1.00 86.94 84 LYS A O 1
ATOM 673 N N . SER A 1 85 ? 4.882 -3.127 12.381 1.00 85.75 85 SER A N 1
ATOM 674 C CA . SER A 1 85 ? 5.167 -4.023 11.260 1.00 85.75 85 SER A CA 1
ATOM 675 C C . SER A 1 85 ? 4.291 -3.723 10.043 1.00 85.75 85 SER A C 1
ATOM 677 O O . SER A 1 85 ? 4.807 -3.743 8.923 1.00 85.75 85 SER A O 1
ATOM 679 N N . ILE A 1 86 ? 3.029 -3.335 10.256 1.00 90.56 86 ILE A N 1
ATOM 680 C CA . ILE A 1 86 ? 2.156 -2.827 9.191 1.00 90.56 86 ILE A CA 1
ATOM 681 C C . ILE A 1 86 ? 2.760 -1.549 8.598 1.00 90.56 86 ILE A C 1
ATOM 683 O O . ILE A 1 86 ? 2.968 -1.480 7.388 1.00 90.56 86 ILE A O 1
ATOM 687 N N . ASP A 1 87 ? 3.164 -0.598 9.443 1.00 93.88 87 ASP A N 1
ATOM 688 C CA . ASP A 1 87 ? 3.808 0.647 9.013 1.00 93.88 87 ASP A CA 1
ATOM 689 C C . ASP A 1 87 ? 5.046 0.398 8.165 1.00 93.88 87 ASP A C 1
ATOM 691 O O . ASP A 1 87 ? 5.220 1.004 7.108 1.00 93.88 87 ASP A O 1
ATOM 695 N N . ARG A 1 88 ? 5.909 -0.524 8.605 1.00 92.81 88 ARG A N 1
ATOM 696 C CA . ARG A 1 88 ? 7.115 -0.894 7.861 1.00 92.81 88 ARG A CA 1
ATOM 697 C C . ARG A 1 88 ? 6.767 -1.446 6.480 1.00 92.81 88 ARG A C 1
ATOM 699 O O . ARG A 1 88 ? 7.428 -1.078 5.511 1.00 92.81 88 ARG A O 1
ATOM 706 N N . LYS A 1 89 ? 5.746 -2.306 6.377 1.00 92.31 89 LYS A N 1
ATOM 707 C CA . LYS A 1 89 ? 5.289 -2.866 5.095 1.00 92.31 89 LYS A CA 1
ATOM 708 C C . LYS A 1 89 ? 4.740 -1.771 4.172 1.00 92.31 89 LYS A C 1
ATOM 710 O O . LYS A 1 89 ? 5.146 -1.735 3.013 1.00 92.31 89 LYS A O 1
ATOM 715 N N . ILE A 1 90 ? 3.895 -0.866 4.681 1.00 95.69 90 ILE A N 1
ATOM 716 C CA . ILE A 1 90 ? 3.335 0.260 3.909 1.00 95.69 90 ILE A CA 1
ATOM 717 C C . ILE A 1 90 ? 4.456 1.194 3.432 1.00 95.69 90 ILE A C 1
ATOM 719 O O . ILE A 1 90 ? 4.544 1.489 2.243 1.00 95.69 90 ILE A O 1
ATOM 723 N N . LYS A 1 91 ? 5.356 1.617 4.332 1.00 96.50 91 LYS A N 1
ATOM 724 C CA . LYS A 1 91 ? 6.502 2.480 3.992 1.00 96.50 91 LYS A CA 1
ATOM 725 C C . LYS A 1 91 ? 7.374 1.868 2.912 1.00 96.50 91 LYS A C 1
ATOM 727 O O . LYS A 1 91 ? 7.743 2.558 1.966 1.00 96.50 91 LYS A O 1
ATOM 732 N N . LYS A 1 92 ? 7.698 0.580 3.056 1.00 95.31 92 LYS A N 1
ATOM 733 C CA . LYS A 1 92 ? 8.540 -0.133 2.098 1.00 95.31 92 LYS A CA 1
ATOM 734 C C . LYS A 1 92 ? 7.922 -0.097 0.703 1.00 95.31 92 LYS A C 1
ATOM 736 O O . LYS A 1 92 ? 8.548 0.431 -0.206 1.00 95.31 92 LYS A O 1
ATOM 741 N N . ILE A 1 93 ? 6.688 -0.584 0.550 1.00 95.31 93 ILE A N 1
ATOM 742 C CA . ILE A 1 93 ? 6.063 -0.653 -0.776 1.00 95.31 93 ILE A CA 1
ATOM 743 C C . ILE A 1 93 ? 5.825 0.742 -1.374 1.00 95.31 93 ILE A C 1
ATOM 745 O O . ILE A 1 93 ? 5.976 0.929 -2.578 1.00 95.31 93 ILE A O 1
ATOM 749 N N . TYR A 1 94 ? 5.515 1.743 -0.544 1.00 96.19 94 TYR A N 1
ATOM 750 C CA . TYR A 1 94 ? 5.363 3.124 -0.996 1.00 96.19 94 TYR A CA 1
ATOM 751 C C . TYR A 1 94 ? 6.678 3.691 -1.544 1.00 96.19 94 TYR A C 1
ATOM 753 O O . TYR A 1 94 ? 6.689 4.277 -2.626 1.00 96.19 94 TYR A O 1
ATOM 761 N N . ASN A 1 95 ? 7.789 3.496 -0.829 1.00 95.69 95 ASN A N 1
ATOM 762 C CA . ASN A 1 95 ? 9.106 3.951 -1.270 1.00 95.69 95 ASN A CA 1
ATOM 763 C C . ASN A 1 95 ? 9.575 3.205 -2.523 1.00 95.69 95 ASN A C 1
ATOM 765 O O . ASN A 1 95 ? 10.018 3.858 -3.463 1.00 95.69 95 ASN A O 1
ATOM 769 N N . ASP A 1 96 ? 9.390 1.883 -2.578 1.00 94.50 96 ASP A N 1
ATOM 770 C CA . ASP A 1 96 ? 9.736 1.058 -3.741 1.00 94.50 96 ASP A CA 1
ATOM 771 C C . ASP A 1 96 ? 9.032 1.582 -5.010 1.00 94.50 96 ASP A C 1
ATOM 773 O O . ASP A 1 96 ? 9.669 1.849 -6.031 1.00 94.50 96 ASP A O 1
ATOM 777 N N . VAL A 1 97 ? 7.717 1.827 -4.941 1.00 94.31 97 VAL A N 1
ATOM 778 C CA . VAL A 1 97 ? 6.941 2.377 -6.069 1.00 94.31 97 VAL A CA 1
ATOM 779 C C . VAL A 1 97 ? 7.325 3.830 -6.371 1.00 94.31 97 VAL A C 1
ATOM 781 O O . VAL A 1 97 ? 7.401 4.232 -7.536 1.00 94.31 97 VAL A O 1
ATOM 784 N N . GLN A 1 98 ? 7.609 4.634 -5.347 1.00 93.44 98 GLN A N 1
ATOM 785 C CA . GLN A 1 98 ? 8.055 6.013 -5.527 1.00 93.44 98 GLN A CA 1
ATOM 786 C C . GLN A 1 98 ? 9.427 6.094 -6.215 1.00 93.44 98 GLN A C 1
ATOM 788 O O . GLN A 1 98 ? 9.642 6.993 -7.034 1.00 93.44 98 GLN A O 1
ATOM 793 N N . ASP A 1 99 ? 10.341 5.171 -5.929 1.00 93.81 99 ASP A N 1
ATOM 794 C CA . ASP A 1 99 ? 11.653 5.107 -6.570 1.00 93.81 99 ASP A CA 1
ATOM 795 C C . ASP A 1 99 ? 11.555 4.677 -8.039 1.00 93.81 99 ASP A C 1
ATOM 797 O O . ASP A 1 99 ? 12.287 5.222 -8.870 1.00 93.81 99 ASP A O 1
ATOM 801 N N . ILE A 1 100 ? 10.591 3.819 -8.397 1.00 92.88 100 ILE A N 1
ATOM 802 C CA . ILE A 1 100 ? 10.235 3.544 -9.802 1.00 92.88 100 ILE A CA 1
ATOM 803 C C . ILE A 1 100 ? 9.756 4.832 -10.487 1.00 92.88 100 ILE A C 1
ATOM 805 O O . ILE A 1 100 ? 10.289 5.235 -11.521 1.00 92.88 100 ILE A O 1
ATOM 809 N N . CYS A 1 101 ? 8.796 5.535 -9.882 1.00 90.56 101 CYS A N 1
ATOM 810 C CA . CYS A 1 101 ? 8.205 6.762 -10.432 1.00 90.56 101 CYS A CA 1
ATOM 811 C C . CYS A 1 101 ? 9.232 7.890 -10.634 1.00 90.56 101 CYS A C 1
ATOM 813 O O . CYS A 1 101 ? 9.158 8.675 -11.584 1.00 90.56 101 CYS A O 1
ATOM 815 N N . ARG A 1 102 ? 10.221 7.967 -9.736 1.00 90.56 102 ARG A N 1
ATOM 816 C CA . ARG A 1 102 ? 11.338 8.921 -9.795 1.00 90.56 102 ARG A CA 1
ATOM 817 C C . ARG A 1 102 ? 12.504 8.442 -10.661 1.00 90.56 102 ARG A C 1
ATOM 819 O O . ARG A 1 102 ? 13.507 9.149 -10.726 1.00 90.56 102 ARG A O 1
ATOM 826 N N . LYS A 1 103 ? 12.386 7.275 -11.307 1.00 89.62 103 LYS A N 1
ATOM 827 C CA . LYS A 1 103 ? 13.438 6.633 -12.113 1.00 89.62 103 LYS A CA 1
ATOM 828 C C . LYS A 1 103 ? 14.746 6.411 -11.341 1.00 89.62 103 LYS A C 1
ATOM 830 O O . LYS A 1 103 ? 15.824 6.414 -11.927 1.00 89.62 103 LYS A O 1
ATOM 835 N N . ARG A 1 104 ? 14.653 6.243 -10.020 1.00 90.00 104 ARG A N 1
ATOM 836 C CA . ARG A 1 104 ? 15.774 5.854 -9.148 1.00 90.00 104 ARG A CA 1
ATOM 837 C C . ARG A 1 104 ? 15.998 4.348 -9.189 1.00 90.00 104 ARG A C 1
ATOM 839 O O . ARG A 1 104 ? 17.135 3.902 -9.104 1.00 90.00 104 ARG A O 1
ATOM 846 N N . LEU A 1 105 ? 14.920 3.589 -9.380 1.00 91.44 105 LEU A N 1
ATOM 847 C CA . LEU A 1 105 ? 14.967 2.168 -9.687 1.00 91.44 105 LEU A CA 1
ATOM 848 C C . LEU A 1 105 ? 14.783 1.964 -11.193 1.00 91.44 105 LEU A C 1
ATOM 850 O O . LEU A 1 105 ? 13.747 2.331 -11.745 1.00 91.44 105 LEU A O 1
ATOM 854 N N . THR A 1 106 ? 15.788 1.395 -11.860 1.00 89.62 106 THR A N 1
ATOM 855 C CA . THR A 1 106 ? 15.807 1.234 -13.330 1.00 89.62 106 THR A CA 1
ATOM 856 C C . THR A 1 106 ? 15.943 -0.215 -13.788 1.00 89.62 106 THR A C 1
ATOM 858 O O . THR A 1 106 ? 15.674 -0.527 -14.948 1.00 89.62 106 THR A O 1
ATOM 861 N N . LYS A 1 107 ? 16.334 -1.129 -12.893 1.00 94.94 107 LYS A N 1
ATOM 862 C CA . LYS A 1 107 ? 16.486 -2.548 -13.215 1.00 94.94 107 LYS A CA 1
ATOM 863 C C . LYS A 1 107 ? 15.119 -3.183 -13.456 1.00 94.94 107 LYS A C 1
ATOM 865 O O . LYS A 1 107 ? 14.362 -3.407 -12.515 1.00 94.94 107 LYS A O 1
ATOM 870 N N . LYS A 1 108 ? 14.841 -3.544 -14.711 1.00 93.12 108 LYS A N 1
ATOM 871 C CA . LYS A 1 108 ? 13.562 -4.133 -15.141 1.00 93.12 108 LYS A CA 1
ATOM 872 C C . LYS A 1 108 ? 13.121 -5.319 -14.277 1.00 93.12 108 LYS A C 1
ATOM 874 O O . LYS A 1 108 ? 11.979 -5.360 -13.851 1.00 93.12 108 LYS A O 1
ATOM 879 N N . VAL A 1 109 ? 14.038 -6.231 -13.948 1.00 94.81 109 VAL A N 1
ATOM 880 C CA . VAL A 1 109 ? 13.735 -7.415 -13.120 1.00 94.81 109 VAL A CA 1
ATOM 881 C C . VAL A 1 109 ? 13.217 -7.032 -11.726 1.00 94.81 109 VAL A C 1
ATOM 883 O O . VAL A 1 109 ? 12.285 -7.651 -11.216 1.00 94.81 109 VAL A O 1
ATOM 886 N N . GLU A 1 110 ? 13.796 -6.001 -11.105 1.00 92.81 110 GLU A N 1
ATOM 887 C CA . GLU A 1 110 ? 13.376 -5.523 -9.781 1.00 92.81 110 GLU A CA 1
ATOM 888 C C . GLU A 1 110 ? 12.033 -4.781 -9.866 1.00 92.81 110 GLU A C 1
ATOM 890 O O . GLU A 1 110 ? 11.149 -5.022 -9.043 1.00 92.81 110 GLU A O 1
ATOM 895 N N . ILE A 1 111 ? 11.846 -3.962 -10.908 1.00 92.44 111 ILE A N 1
ATOM 896 C CA . ILE A 1 111 ? 10.573 -3.290 -11.209 1.00 92.44 111 ILE A CA 1
ATOM 897 C C . ILE A 1 111 ? 9.459 -4.325 -11.394 1.00 92.44 111 ILE A C 1
ATOM 899 O O . ILE A 1 111 ? 8.442 -4.251 -10.711 1.00 92.44 111 ILE A O 1
ATOM 903 N N . ASP A 1 112 ? 9.663 -5.330 -12.246 1.00 92.88 112 ASP A N 1
ATOM 904 C CA . ASP A 1 112 ? 8.676 -6.377 -12.524 1.00 92.88 112 ASP A CA 1
ATOM 905 C C . ASP A 1 112 ? 8.316 -7.157 -11.252 1.00 92.88 112 ASP A C 1
ATOM 907 O O . ASP A 1 112 ? 7.154 -7.503 -11.036 1.00 92.88 112 ASP A O 1
ATOM 911 N N . LYS A 1 113 ? 9.289 -7.403 -10.365 1.00 93.69 113 LYS A N 1
ATOM 912 C CA . LYS A 1 113 ? 9.048 -8.049 -9.068 1.00 93.69 113 LYS A CA 1
ATOM 913 C C . LYS A 1 113 ? 8.169 -7.193 -8.153 1.00 93.69 113 LYS A C 1
ATOM 915 O O . LYS A 1 113 ? 7.256 -7.730 -7.523 1.00 93.69 113 LYS A O 1
ATOM 920 N N . ILE A 1 114 ? 8.418 -5.884 -8.086 1.00 93.19 114 ILE A N 1
ATOM 921 C CA . ILE A 1 114 ? 7.595 -4.945 -7.312 1.00 93.19 114 ILE A CA 1
ATOM 922 C C . ILE A 1 114 ? 6.191 -4.881 -7.910 1.00 93.19 114 ILE A C 1
ATOM 924 O O . ILE A 1 114 ? 5.221 -5.065 -7.179 1.00 93.19 114 ILE A O 1
ATOM 928 N N . MET A 1 115 ? 6.071 -4.728 -9.230 1.00 93.06 115 MET A N 1
ATOM 929 C CA . MET A 1 115 ? 4.780 -4.655 -9.915 1.00 93.06 115 MET A CA 1
ATOM 930 C C . MET A 1 115 ? 3.956 -5.932 -9.712 1.00 93.06 115 MET A C 1
ATOM 932 O O . MET A 1 115 ? 2.779 -5.846 -9.370 1.00 93.06 115 MET A O 1
ATOM 936 N N . LYS A 1 116 ? 4.577 -7.117 -9.800 1.00 91.94 116 LYS A N 1
ATOM 937 C CA . LYS A 1 116 ? 3.921 -8.397 -9.476 1.00 91.94 116 LYS A CA 1
ATOM 938 C C . LYS A 1 116 ? 3.500 -8.497 -8.009 1.00 91.94 116 LYS A C 1
ATOM 940 O O . LYS A 1 116 ? 2.520 -9.159 -7.699 1.00 91.94 116 LYS A O 1
ATOM 945 N N . SER A 1 117 ? 4.220 -7.858 -7.088 1.00 90.62 117 SER A N 1
ATOM 946 C CA . SER A 1 117 ? 3.844 -7.868 -5.670 1.00 90.62 117 SER A CA 1
ATOM 947 C C . SER A 1 117 ? 2.599 -7.029 -5.367 1.00 90.62 117 SER A C 1
ATOM 949 O O . SER A 1 117 ? 1.930 -7.294 -4.373 1.00 90.62 117 SER A O 1
ATOM 951 N N . LEU A 1 118 ? 2.245 -6.067 -6.230 1.00 92.25 118 LEU A N 1
ATOM 952 C CA . LEU A 1 118 ? 1.087 -5.193 -6.022 1.00 92.25 118 LEU A CA 1
ATOM 953 C C . LEU A 1 118 ? -0.249 -5.939 -6.065 1.00 92.25 118 LEU A C 1
ATOM 955 O O . LEU A 1 118 ? -1.190 -5.512 -5.399 1.00 92.25 118 LEU A O 1
ATOM 959 N N . SER A 1 119 ? -0.342 -7.046 -6.806 1.00 88.94 119 SER A N 1
ATOM 960 C CA . SER A 1 119 ? -1.543 -7.891 -6.829 1.00 88.94 119 SER A CA 1
ATOM 961 C C . SER A 1 119 ? -1.634 -8.845 -5.638 1.00 88.94 119 SER A C 1
ATOM 963 O O . SER A 1 119 ? -2.685 -9.438 -5.418 1.00 88.94 119 SER A O 1
ATOM 965 N N . ARG A 1 120 ? -0.565 -8.991 -4.847 1.00 88.19 120 ARG A N 1
ATOM 966 C CA . ARG A 1 120 ? -0.558 -9.887 -3.688 1.00 88.19 120 ARG A CA 1
ATOM 967 C C . ARG A 1 120 ? -1.345 -9.287 -2.531 1.00 88.19 120 ARG A C 1
ATOM 969 O O . ARG A 1 120 ? -1.388 -8.065 -2.356 1.00 88.19 120 ARG A O 1
ATOM 976 N N . LEU A 1 121 ? -1.910 -10.165 -1.708 1.00 88.25 121 LEU A N 1
ATOM 977 C CA . LEU A 1 121 ? -2.595 -9.783 -0.482 1.00 88.25 121 LEU A CA 1
ATOM 978 C C . LEU A 1 121 ? -1.653 -9.012 0.452 1.00 88.25 121 LEU A C 1
ATOM 980 O O . LEU A 1 121 ? -0.513 -9.425 0.683 1.00 88.25 121 LEU A O 1
ATOM 984 N N . PHE A 1 122 ? -2.134 -7.897 1.002 1.00 88.62 122 PHE A N 1
ATOM 985 C CA . PHE A 1 122 ? -1.436 -7.171 2.053 1.00 88.62 122 PHE A CA 1
ATOM 986 C C . PHE A 1 122 ? -1.638 -7.910 3.374 1.00 88.62 122 PHE A C 1
ATOM 988 O O . PHE A 1 122 ? -2.524 -7.594 4.164 1.00 88.62 122 PHE A O 1
ATOM 995 N N . ASP A 1 123 ? -0.829 -8.941 3.577 1.00 77.44 123 ASP A N 1
ATOM 996 C CA . ASP A 1 123 ? -0.907 -9.813 4.738 1.00 77.44 123 ASP A CA 1
ATOM 997 C C . ASP A 1 123 ? -0.577 -9.054 6.035 1.00 77.44 123 ASP A C 1
ATOM 999 O O . ASP A 1 123 ? 0.537 -8.529 6.201 1.00 77.44 123 ASP A O 1
ATOM 1003 N N . ILE A 1 124 ? -1.550 -9.007 6.953 1.00 74.19 124 ILE A N 1
ATOM 1004 C CA . ILE A 1 124 ? -1.363 -8.443 8.289 1.00 74.19 124 ILE A CA 1
ATOM 1005 C C . ILE A 1 124 ? -1.157 -9.505 9.388 1.00 74.19 124 ILE A C 1
ATOM 1007 O O . ILE A 1 124 ? -1.235 -9.156 10.559 1.00 74.19 124 ILE A O 1
ATOM 1011 N N . THR A 1 125 ? -0.912 -10.774 9.068 1.00 67.50 125 THR A N 1
ATOM 1012 C CA . THR A 1 125 ? -0.861 -11.861 10.061 1.00 67.50 125 THR A CA 1
ATOM 1013 C C . THR A 1 125 ? 0.559 -12.188 10.533 1.00 67.50 125 THR A C 1
ATOM 1015 O O . THR A 1 125 ? 1.458 -12.304 9.715 1.00 67.50 125 THR A O 1
ATOM 1018 N N . ASN A 1 126 ? 0.803 -12.404 11.839 1.00 56.28 126 ASN A N 1
ATOM 1019 C CA . ASN A 1 126 ? 2.163 -12.704 12.361 1.00 56.28 126 ASN A CA 1
ATOM 1020 C C . ASN A 1 126 ? 2.812 -13.976 11.783 1.00 56.28 126 ASN A C 1
ATOM 1022 O O . ASN A 1 126 ? 4.008 -14.214 11.981 1.00 56.28 126 ASN A O 1
ATOM 1026 N N . CYS A 1 127 ? 2.038 -14.808 11.094 1.00 58.66 127 CYS A N 1
ATOM 1027 C CA . CYS A 1 127 ? 2.556 -15.990 10.445 1.00 58.66 127 CYS A CA 1
ATOM 1028 C C . CYS A 1 127 ? 3.410 -15.574 9.237 1.00 58.66 127 CYS A C 1
ATOM 1030 O O . CYS A 1 127 ? 2.961 -14.835 8.370 1.00 58.66 127 CYS A O 1
ATOM 1032 N N . LYS A 1 128 ? 4.652 -16.066 9.136 1.00 54.12 128 LYS A N 1
ATOM 1033 C CA . LYS A 1 128 ? 5.491 -15.846 7.934 1.00 54.12 128 LYS A CA 1
ATOM 1034 C C . LYS A 1 128 ? 5.001 -16.630 6.713 1.00 54.12 128 LYS A C 1
ATOM 1036 O O . LYS A 1 128 ? 5.613 -16.565 5.647 1.00 54.12 128 LYS A O 1
ATOM 1041 N N . CYS A 1 129 ? 3.965 -17.426 6.902 1.00 61.94 129 CYS A N 1
ATOM 1042 C CA . CYS A 1 129 ? 3.468 -18.357 5.923 1.00 61.94 129 CYS A CA 1
ATOM 1043 C C . CYS A 1 129 ? 2.598 -17.648 4.898 1.00 61.94 129 CYS A C 1
ATOM 1045 O O . CYS A 1 129 ? 1.919 -16.670 5.201 1.00 61.94 129 CYS A O 1
ATOM 1047 N N . ALA A 1 130 ? 2.655 -18.124 3.659 1.00 57.16 130 ALA A N 1
ATOM 1048 C CA . ALA A 1 130 ? 1.918 -17.497 2.582 1.00 57.16 130 ALA A CA 1
ATOM 1049 C C . ALA A 1 130 ? 0.413 -17.656 2.818 1.00 57.16 130 ALA A C 1
ATOM 1051 O O . ALA A 1 130 ? -0.077 -18.769 3.023 1.00 57.16 130 ALA A O 1
ATOM 1052 N N . ILE A 1 131 ? -0.309 -16.537 2.748 1.00 64.69 131 ILE A N 1
ATOM 1053 C CA . ILE A 1 131 ? -1.748 -16.565 2.521 1.00 64.69 131 ILE A CA 1
ATOM 1054 C C . ILE A 1 131 ? -1.944 -16.754 1.015 1.00 64.69 131 ILE A C 1
ATOM 1056 O O . ILE A 1 131 ? -1.523 -15.905 0.229 1.00 64.69 131 ILE A O 1
ATOM 1060 N N . LEU A 1 132 ? -2.512 -17.891 0.634 1.00 64.81 132 LEU A N 1
ATOM 1061 C CA . LEU A 1 132 ? -2.766 -18.308 -0.740 1.00 64.81 132 LEU A CA 1
ATOM 1062 C C . LEU A 1 132 ? -4.245 -18.123 -1.057 1.00 64.81 132 LEU A C 1
ATOM 1064 O O . LEU A 1 132 ? -5.103 -18.410 -0.221 1.00 64.81 132 LEU A O 1
ATOM 1068 N N . PHE A 1 133 ? -4.568 -17.689 -2.269 1.00 62.94 133 PHE A N 1
ATOM 1069 C CA . PHE A 1 133 ? -5.951 -17.782 -2.736 1.00 62.94 133 PHE A CA 1
ATOM 1070 C C . PHE A 1 133 ? -6.328 -19.243 -3.007 1.00 62.94 133 PHE A C 1
ATOM 1072 O O . PHE A 1 133 ? -5.468 -20.078 -3.273 1.00 62.94 133 PHE A O 1
ATOM 1079 N N . CYS A 1 134 ? -7.625 -19.556 -2.990 1.00 66.50 134 CYS A N 1
ATOM 1080 C CA . CYS A 1 134 ? -8.147 -20.886 -3.336 1.00 66.50 134 CYS A CA 1
ATOM 1081 C C . CYS A 1 134 ? -7.698 -21.314 -4.764 1.00 66.50 134 CYS A C 1
ATOM 1083 O O . CYS A 1 134 ? -7.545 -22.495 -5.033 1.00 66.50 134 CYS A O 1
ATOM 1085 N N . SER A 1 135 ? -7.425 -20.364 -5.674 1.00 67.06 135 SER A N 1
ATOM 1086 C CA . SER A 1 135 ? -6.862 -20.625 -7.015 1.00 67.06 135 SER A CA 1
ATOM 1087 C C . SER A 1 135 ? -5.380 -21.014 -7.020 1.00 67.06 135 SER A C 1
ATOM 1089 O O . SER A 1 135 ? -4.872 -21.503 -8.022 1.00 67.06 135 SER A O 1
ATOM 1091 N N . GLU A 1 136 ? -4.672 -20.732 -5.930 1.00 62.50 136 GLU A N 1
ATOM 1092 C CA . GLU A 1 136 ? -3.242 -20.995 -5.747 1.00 62.50 136 GLU A CA 1
ATOM 1093 C C . GLU A 1 136 ? -3.007 -22.197 -4.812 1.00 62.50 136 GLU A C 1
ATOM 1095 O O . GLU A 1 136 ? -1.863 -22.508 -4.484 1.00 62.50 136 GLU A O 1
ATOM 1100 N N . SER A 1 137 ? -4.077 -22.871 -4.371 1.00 64.06 137 SER A N 1
ATOM 1101 C CA . SER A 1 137 ? -4.037 -24.029 -3.479 1.00 64.06 137 SER A CA 1
ATOM 1102 C C . SER A 1 137 ? -4.752 -25.235 -4.098 1.00 64.06 137 SER A C 1
ATOM 1104 O O . SER A 1 137 ? -5.641 -25.098 -4.935 1.00 64.06 137 SER A O 1
ATOM 1106 N N . SER A 1 138 ? -4.399 -26.442 -3.653 1.00 62.00 138 SER A N 1
ATOM 1107 C CA . SER A 1 138 ? -5.032 -27.712 -4.058 1.00 62.00 138 SER A CA 1
ATOM 1108 C C . SER A 1 138 ? -6.421 -27.923 -3.429 1.00 62.00 138 SER A C 1
ATOM 1110 O O . SER A 1 138 ? -6.795 -29.039 -3.075 1.00 62.00 138 SER A O 1
ATOM 1112 N N . CYS A 1 139 ? -7.159 -26.844 -3.185 1.00 63.81 139 CYS A N 1
ATOM 1113 C CA . CYS A 1 139 ? -8.422 -26.859 -2.466 1.00 63.81 139 CYS A CA 1
ATOM 1114 C C . CYS A 1 139 ? -9.601 -27.124 -3.412 1.00 63.81 139 CYS A C 1
ATOM 1116 O O . CYS A 1 139 ? -9.718 -26.490 -4.456 1.00 63.81 139 CYS A O 1
ATOM 1118 N N . LEU A 1 140 ? -10.535 -27.989 -3.002 1.00 59.56 140 LEU A N 1
ATOM 1119 C CA . LEU A 1 140 ? -11.754 -28.337 -3.753 1.00 59.56 140 LEU A CA 1
ATOM 1120 C C . LEU A 1 140 ? -12.869 -27.268 -3.684 1.00 59.56 140 LEU A C 1
ATOM 1122 O O . LEU A 1 140 ? -14.031 -27.565 -3.939 1.00 59.56 140 LEU A O 1
ATOM 1126 N N . GLY A 1 141 ? -12.524 -26.021 -3.354 1.00 59.28 141 GLY A N 1
ATOM 1127 C CA . GLY A 1 141 ? -13.469 -24.919 -3.183 1.00 59.28 141 GLY A CA 1
ATOM 1128 C C . GLY A 1 141 ? -13.778 -24.650 -1.712 1.00 59.28 141 GLY A C 1
ATOM 1129 O O . GLY A 1 141 ? -14.542 -25.356 -1.065 1.00 59.28 141 GLY A O 1
ATOM 1130 N N . CYS A 1 142 ? -13.177 -23.587 -1.186 1.00 65.62 142 CYS A N 1
ATOM 1131 C CA . CYS A 1 142 ? -13.373 -23.097 0.168 1.00 65.62 142 CYS A CA 1
ATOM 1132 C C . CYS A 1 142 ? -14.337 -21.904 0.160 1.00 65.62 142 CYS A C 1
ATOM 1134 O O . CYS A 1 142 ? -14.170 -20.989 -0.647 1.00 65.62 142 CYS A O 1
ATOM 1136 N N . GLU A 1 143 ? -15.298 -21.863 1.088 1.00 58.09 143 GLU A N 1
ATOM 1137 C CA . GLU A 1 143 ? -16.291 -20.776 1.191 1.00 58.09 143 GLU A CA 1
ATOM 1138 C C . GLU A 1 143 ? -15.627 -19.387 1.261 1.00 58.09 143 GLU A C 1
ATOM 1140 O O . GLU A 1 143 ? -16.094 -18.420 0.664 1.00 58.09 143 GLU A O 1
ATOM 1145 N N . LYS A 1 144 ? -14.471 -19.309 1.929 1.00 59.75 144 LYS A N 1
ATOM 1146 C CA . LYS A 1 144 ? -13.724 -18.066 2.159 1.00 59.75 144 LYS A CA 1
ATOM 1147 C C . LYS A 1 144 ? -12.682 -17.731 1.083 1.00 59.75 144 LYS A C 1
ATOM 1149 O O . LYS A 1 144 ? -12.080 -16.666 1.141 1.00 59.75 144 LYS A O 1
ATOM 1154 N N . LYS A 1 145 ? -12.462 -18.603 0.093 1.00 68.81 145 LYS A N 1
ATOM 1155 C CA . LYS A 1 145 ? -11.534 -18.417 -1.047 1.00 68.81 145 LYS A CA 1
ATOM 1156 C C . LYS A 1 145 ? -10.061 -18.086 -0.713 1.00 68.81 145 LYS A C 1
ATOM 1158 O O . LYS A 1 145 ? -9.314 -17.726 -1.624 1.00 68.81 145 LYS A O 1
ATOM 1163 N N . VAL A 1 146 ? -9.612 -18.236 0.536 1.00 63.34 146 VAL A N 1
ATOM 1164 C CA . VAL A 1 146 ? -8.223 -17.995 0.977 1.00 63.34 146 VAL A CA 1
ATOM 1165 C C . VAL A 1 146 ? -7.753 -19.058 1.979 1.00 63.34 146 VAL A C 1
ATOM 1167 O O . VAL A 1 146 ? -8.549 -19.587 2.751 1.00 63.34 146 VAL A O 1
ATOM 1170 N N . HIS A 1 147 ? -6.453 -19.354 1.977 1.00 63.16 147 HIS A N 1
ATOM 1171 C CA . HIS A 1 147 ? -5.775 -20.353 2.809 1.00 63.16 147 HIS A CA 1
ATOM 1172 C C . HIS A 1 147 ? -4.487 -19.794 3.398 1.00 63.16 147 HIS A C 1
ATOM 1174 O O . HIS A 1 147 ? -3.877 -18.915 2.804 1.00 63.16 147 HIS A O 1
ATOM 1180 N N . ILE A 1 148 ? -4.024 -20.350 4.516 1.00 63.03 148 ILE A N 1
ATOM 1181 C CA . ILE A 1 148 ? -2.702 -20.052 5.082 1.00 63.03 148 ILE A CA 1
ATOM 1182 C C . ILE A 1 148 ? -1.882 -21.347 5.065 1.00 63.03 148 ILE A C 1
ATOM 1184 O O . ILE A 1 148 ? -2.228 -22.289 5.773 1.00 63.03 148 ILE A O 1
ATOM 1188 N N . ASP A 1 149 ? -0.806 -21.407 4.273 1.00 62.06 149 ASP A N 1
ATOM 1189 C CA . ASP A 1 149 ? 0.108 -22.568 4.221 1.00 62.06 149 ASP A CA 1
ATOM 1190 C C . ASP A 1 149 ? 1.102 -22.530 5.395 1.00 62.06 149 ASP A C 1
ATOM 1192 O O . ASP A 1 149 ? 2.282 -22.210 5.226 1.00 62.06 149 ASP A O 1
ATOM 1196 N N . CYS A 1 150 ? 0.607 -22.757 6.618 1.00 59.59 150 CYS A N 1
ATOM 1197 C CA . CYS A 1 150 ? 1.404 -22.609 7.834 1.00 59.59 150 CYS A CA 1
ATOM 1198 C C . CYS A 1 150 ? 2.398 -23.764 8.049 1.00 59.59 150 CYS A C 1
ATOM 1200 O O . CYS A 1 150 ? 1.990 -24.882 8.348 1.00 59.59 150 CYS A O 1
ATOM 1202 N N . LYS A 1 151 ? 3.706 -23.475 7.986 1.00 59.78 151 LYS A N 1
ATOM 1203 C CA . LYS A 1 151 ? 4.808 -24.422 8.273 1.00 59.78 151 LYS A CA 1
ATOM 1204 C C . LYS A 1 151 ? 5.627 -24.051 9.515 1.00 59.78 151 LYS A C 1
ATOM 1206 O O . LYS A 1 151 ? 6.774 -24.464 9.655 1.00 59.78 151 LYS A O 1
ATOM 1211 N N . CYS A 1 152 ? 5.101 -23.199 10.394 1.00 57.03 152 CYS A N 1
ATOM 1212 C CA . CYS A 1 152 ? 5.830 -22.771 11.587 1.00 57.03 152 CYS A CA 1
ATOM 1213 C C . CYS A 1 152 ? 5.822 -23.881 12.658 1.00 57.03 152 CYS A C 1
ATOM 1215 O O . CYS A 1 152 ? 4.780 -24.158 13.235 1.00 57.03 152 CYS A O 1
ATOM 1217 N N . GLU A 1 153 ? 6.985 -24.476 12.952 1.00 49.56 153 GLU A N 1
ATOM 1218 C CA . GLU A 1 153 ? 7.137 -25.594 13.909 1.00 49.56 153 GLU A CA 1
ATOM 1219 C C . GLU A 1 153 ? 6.995 -25.219 15.393 1.00 49.56 153 GLU A C 1
ATOM 1221 O O . GLU A 1 153 ? 6.867 -26.099 16.240 1.00 49.56 153 GLU A O 1
ATOM 1226 N N . LYS A 1 154 ? 7.030 -23.934 15.757 1.00 44.06 154 LYS A N 1
ATOM 1227 C CA . LYS A 1 154 ? 7.015 -23.531 17.167 1.00 44.06 154 LYS A CA 1
ATOM 1228 C C . LYS A 1 154 ? 5.839 -22.667 17.503 1.00 44.06 154 LYS A C 1
ATOM 1230 O O . LYS A 1 154 ? 5.834 -21.455 17.296 1.00 44.06 154 LYS A O 1
ATOM 1235 N N . SER A 1 155 ? 4.889 -23.344 18.110 1.00 39.50 155 SER A N 1
ATOM 1236 C CA . SER A 1 155 ? 3.803 -22.717 18.803 1.00 39.50 155 SER A CA 1
ATOM 1237 C C . SER A 1 155 ? 3.284 -23.593 19.951 1.00 39.50 155 SER A C 1
ATOM 1239 O O . SER A 1 155 ? 2.164 -23.455 20.397 1.00 39.50 155 SER A O 1
ATOM 1241 N N . ASN A 1 156 ? 4.096 -24.516 20.462 1.00 35.38 156 ASN A N 1
ATOM 1242 C CA . ASN A 1 156 ? 3.699 -25.465 21.505 1.00 35.38 156 ASN A CA 1
ATOM 1243 C C . ASN A 1 156 ? 3.986 -24.973 22.931 1.00 35.38 156 ASN A C 1
ATOM 1245 O O . ASN A 1 156 ? 4.514 -25.724 23.735 1.00 35.38 156 ASN A O 1
ATOM 1249 N N . GLU A 1 157 ? 3.605 -23.742 23.263 1.00 38.16 157 GLU A N 1
ATOM 1250 C CA . GLU A 1 157 ? 3.398 -23.367 24.669 1.00 38.16 157 GLU A CA 1
ATOM 1251 C C . GLU A 1 157 ? 2.233 -22.361 24.737 1.00 38.16 157 GLU A C 1
ATOM 1253 O O . GLU A 1 157 ? 2.341 -21.181 24.409 1.00 38.16 157 GLU A O 1
ATOM 1258 N N . ASP A 1 158 ? 1.067 -22.938 25.042 1.00 37.84 158 ASP A N 1
ATOM 1259 C CA . ASP A 1 158 ? -0.157 -22.342 25.592 1.00 37.84 158 ASP A CA 1
ATOM 1260 C C . ASP A 1 158 ? -1.112 -21.489 24.741 1.00 37.84 158 ASP A C 1
ATOM 1262 O O . ASP A 1 158 ? -2.014 -20.858 25.285 1.00 37.84 158 ASP A O 1
ATOM 1266 N N . SER A 1 159 ? -1.058 -21.514 23.403 1.00 34.19 159 SER A N 1
ATOM 1267 C CA . SER A 1 159 ? -2.140 -20.867 22.607 1.00 34.19 159 SER A CA 1
ATOM 1268 C C . SER A 1 159 ? -2.467 -21.466 21.235 1.00 34.19 159 SER A C 1
ATOM 1270 O O . SER A 1 159 ? -3.166 -20.849 20.434 1.00 34.19 159 SER A O 1
ATOM 1272 N N . TYR A 1 160 ? -2.020 -22.686 20.946 1.00 39.81 160 TYR A N 1
ATOM 1273 C CA . TYR A 1 160 ? -1.968 -23.160 19.556 1.00 39.81 160 TYR A CA 1
ATOM 1274 C C . TYR A 1 160 ? -2.598 -24.514 19.260 1.00 39.81 160 TYR A C 1
ATOM 1276 O O . TYR A 1 160 ? -2.484 -25.023 18.144 1.00 39.81 160 TYR A O 1
ATOM 1284 N N . ASN A 1 161 ? -3.335 -25.093 20.197 1.00 30.41 161 ASN A N 1
ATOM 1285 C CA . ASN A 1 161 ? -4.067 -26.308 19.886 1.00 30.41 161 ASN A CA 1
ATOM 1286 C C . ASN A 1 161 ? -5.433 -25.990 19.270 1.00 30.41 161 ASN A C 1
ATOM 1288 O O . ASN A 1 161 ? -6.397 -25.734 19.987 1.00 30.41 161 ASN A O 1
ATOM 1292 N N . ARG A 1 162 ? -5.476 -26.124 17.931 1.00 31.45 162 ARG A N 1
ATOM 1293 C CA . ARG A 1 162 ? -6.615 -26.432 17.031 1.00 31.45 162 ARG A CA 1
ATOM 1294 C C . ARG A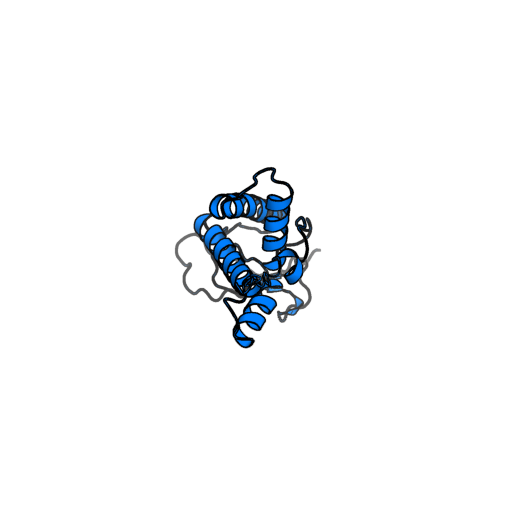 1 162 ? -6.861 -25.383 15.940 1.00 31.45 162 ARG A C 1
ATOM 1296 O O . ARG A 1 162 ? -7.911 -24.753 15.902 1.00 31.45 162 ARG A O 1
ATOM 1303 N N . ILE A 1 163 ? -6.005 -25.367 14.919 1.00 35.03 163 ILE A N 1
ATOM 1304 C CA . ILE A 1 163 ? -6.536 -25.328 13.547 1.00 35.03 163 ILE A CA 1
ATOM 1305 C C . ILE A 1 163 ? -6.752 -26.788 13.144 1.00 35.03 163 ILE A C 1
ATOM 1307 O O . ILE A 1 163 ? -5.962 -27.401 12.435 1.00 35.03 163 ILE A O 1
ATOM 1311 N N . ARG A 1 164 ? -7.812 -27.385 13.701 1.00 32.94 164 ARG A N 1
ATOM 1312 C CA . ARG A 1 164 ? -8.436 -28.545 13.072 1.00 32.94 164 ARG A CA 1
ATOM 1313 C C . ARG A 1 164 ? -9.118 -28.008 11.823 1.00 32.94 164 ARG A C 1
ATOM 1315 O O . ARG A 1 164 ? -9.886 -27.052 11.906 1.00 32.94 164 ARG A O 1
ATOM 1322 N N . ILE A 1 165 ? -8.818 -28.624 10.688 1.00 34.53 165 ILE A N 1
ATOM 1323 C CA . ILE A 1 165 ? -9.658 -28.580 9.496 1.00 34.53 165 ILE A CA 1
ATOM 1324 C C . ILE A 1 165 ? -11.073 -28.937 9.967 1.00 34.53 165 ILE A C 1
ATOM 1326 O O . ILE A 1 165 ? -11.322 -30.082 10.334 1.00 34.53 165 ILE A O 1
ATOM 1330 N N . TYR A 1 166 ? -11.971 -27.958 10.041 1.00 31.55 166 TYR A N 1
ATOM 1331 C CA . TYR A 1 166 ? -13.394 -28.233 10.173 1.00 31.55 166 TYR A CA 1
ATOM 1332 C C . TYR A 1 166 ? -14.013 -28.048 8.799 1.00 31.55 166 TYR A C 1
ATOM 1334 O O . TYR A 1 166 ? -14.342 -26.942 8.377 1.00 31.55 166 TYR A O 1
ATOM 1342 N N . SER A 1 167 ? -14.144 -29.171 8.103 1.00 33.34 167 SER A N 1
ATOM 1343 C CA . SER A 1 167 ? -15.203 -29.378 7.130 1.00 33.34 167 SER A CA 1
ATOM 1344 C C . SER A 1 167 ? -16.515 -29.266 7.908 1.00 33.34 167 SER A C 1
ATOM 1346 O O . SER A 1 167 ? -16.893 -30.195 8.620 1.00 33.34 167 SER A O 1
ATOM 1348 N N . LEU A 1 168 ? -17.183 -28.115 7.854 1.00 27.78 168 LEU A N 1
ATOM 1349 C CA . LEU A 1 168 ? -18.574 -28.036 8.293 1.00 27.78 168 LEU A CA 1
ATOM 1350 C C . LEU A 1 168 ? -19.424 -28.722 7.220 1.00 27.78 168 LEU A C 1
ATOM 1352 O O . LEU A 1 168 ? -19.930 -28.082 6.303 1.00 27.78 168 LEU A O 1
ATOM 1356 N N . HIS A 1 169 ? -19.541 -30.046 7.326 1.00 28.28 169 HIS A N 1
ATOM 1357 C CA . HIS A 1 169 ? -20.702 -30.741 6.790 1.00 28.28 169 HIS A CA 1
ATOM 1358 C C . HIS A 1 169 ? -21.917 -30.250 7.582 1.00 28.28 169 HIS A C 1
ATOM 1360 O O . HIS A 1 169 ? -21.994 -30.453 8.793 1.00 28.28 169 HIS A O 1
ATOM 1366 N N . ARG A 1 170 ? -22.821 -29.544 6.900 1.00 33.00 170 ARG A N 1
ATOM 1367 C CA . ARG A 1 170 ? -24.209 -29.402 7.337 1.00 33.00 170 ARG A CA 1
ATOM 1368 C C . ARG A 1 170 ? -24.937 -30.689 6.970 1.00 33.00 170 ARG A C 1
ATOM 1370 O O . ARG A 1 170 ? -25.037 -30.957 5.778 1.00 33.00 170 ARG A O 1
ATOM 1377 N N . GLU A 1 171 ? -25.457 -31.387 7.971 1.00 31.95 171 GLU A N 1
ATOM 1378 C CA . GLU A 1 171 ? -26.858 -31.830 8.044 1.00 31.95 171 GLU A CA 1
ATOM 1379 C C . GLU A 1 171 ? -27.344 -31.602 9.478 1.00 31.95 171 GLU A C 1
ATOM 1381 O O . GLU A 1 171 ? -26.566 -31.913 10.412 1.00 31.95 171 GLU A O 1
#

Sequence (171 aa):
MSGIKTRKKTSTAMSDLIGKGRDFIPSELPTYGAVLRKAILIKELSEKKVYPLDDLVRETRLEVVKQWKKANSDFSHPVIFTDKSIDRKIKKIYNDVQDICRKRLTKKVEIDKIMKSLSRLFDITNCKCAILFCSESSCLGCEKKVHIDCKCEKSNEDSYNRIRIYSLHRE